Protein AF-A0A497LY32-F1 (afdb_monomer)

Radius of gyration: 13.32 Å; Cα contacts (8 Å, |Δi|>4): 63; chains: 1; bounding box: 32×24×34 Å

Mean predicted aligned error: 5.68 Å

Nearest PDB structures (foldseek):
  5ndy-assembly1_D  TM=8.737E-01  e=9.145E-05  Methanothermobacter thermautotrophicus str. Delta H
  4mm1-assembly2_A  TM=8.690E-01  e=9.145E-05  Methanothermobacter thermautotrophicus str. Delta H
  5ndy-assembly1_A  TM=8.799E-01  e=1.931E-04  Methanothermobacter thermautotrophicus str. Delta H
  5ndy-assembly1_E  TM=8.545E-01  e=2.067E-04  Methanothermobacter thermautotrophicus str. Delta H
  4jej-assembly1_A-2  TM=7.073E-01  e=8.734E-02  Flavobacterium johnsoniae UW101

Secondary structure (DSSP, 8-state):
---HHHHHHHHHHHHHSS--EEEE-TTT--HHHHHHHHHHHHHTT-SEEEE--SS---HHHHHHHH--

pLDDT: mean 85.89, std 13.41, range [47.22, 97.94]

Foldseek 3Di:
DDDPVRVQLVVCCVVPVDAAEAEDELVVDALVRLVVVVVVCVVVRHSYYHYHDPDDCDVVSVCRNPVD

Structure (mmCIF, N/CA/C/O backbone):
data_AF-A0A497LY32-F1
#
_entry.id   AF-A0A497LY32-F1
#
loop_
_atom_site.group_PDB
_atom_site.id
_atom_site.type_symbol
_atom_site.label_atom_id
_atom_site.label_alt_id
_atom_site.label_comp_id
_atom_site.label_asym_id
_atom_site.label_entity_id
_atom_site.label_seq_id
_atom_site.pdbx_PDB_ins_code
_atom_site.Cartn_x
_atom_site.Cartn_y
_atom_site.Cartn_z
_atom_site.occupancy
_atom_site.B_iso_or_equiv
_atom_site.auth_seq_id
_atom_site.auth_comp_id
_atom_site.auth_asym_id
_atom_site.auth_atom_id
_atom_site.pdbx_PDB_model_num
ATOM 1 N N . MET A 1 1 ? 3.104 -12.585 20.242 1.00 84.25 1 MET A N 1
ATOM 2 C CA . MET A 1 1 ? 2.989 -11.142 20.556 1.00 84.25 1 MET A CA 1
ATOM 3 C C . MET A 1 1 ? 2.648 -10.428 19.257 1.00 84.25 1 MET A C 1
ATOM 5 O O . MET A 1 1 ? 3.345 -10.684 18.287 1.00 84.25 1 MET A O 1
ATOM 9 N N . ILE A 1 2 ? 1.587 -9.616 19.202 1.00 88.88 2 ILE A N 1
ATOM 10 C CA . ILE A 1 2 ? 1.180 -8.949 17.949 1.00 88.88 2 ILE A CA 1
ATOM 11 C C . ILE A 1 2 ? 2.144 -7.814 17.576 1.00 88.88 2 ILE A C 1
ATOM 13 O O . ILE A 1 2 ? 2.538 -7.016 18.436 1.00 88.88 2 ILE A O 1
ATOM 17 N N . GLY A 1 3 ? 2.534 -7.757 16.301 1.00 95.94 3 GLY A N 1
ATOM 18 C CA . GLY A 1 3 ? 3.485 -6.771 15.774 1.00 95.94 3 GLY A CA 1
ATOM 19 C C . GLY A 1 3 ? 2.886 -5.368 15.608 1.00 95.94 3 GLY A C 1
ATOM 20 O O . GLY A 1 3 ? 1.675 -5.177 15.702 1.00 95.94 3 GLY A O 1
ATOM 21 N N . LYS A 1 4 ? 3.731 -4.362 15.325 1.00 96.38 4 LYS A N 1
ATOM 22 C CA . LYS A 1 4 ? 3.280 -2.968 15.101 1.00 96.38 4 LYS A CA 1
ATOM 23 C C . LYS A 1 4 ? 2.293 -2.860 13.929 1.00 96.38 4 LYS A C 1
ATOM 25 O O . LYS A 1 4 ? 1.267 -2.202 14.062 1.00 96.38 4 LYS A O 1
ATOM 30 N N . VAL A 1 5 ? 2.593 -3.536 12.817 1.00 94.81 5 VAL A N 1
ATOM 31 C CA . VAL A 1 5 ? 1.758 -3.537 11.602 1.00 94.81 5 VAL A CA 1
ATOM 32 C C . VAL A 1 5 ? 0.427 -4.235 11.858 1.00 94.81 5 VAL A C 1
ATOM 34 O O . VAL A 1 5 ? -0.625 -3.662 11.603 1.00 94.81 5 VAL A O 1
ATOM 37 N N . GLU A 1 6 ? 0.463 -5.438 12.430 1.00 95.88 6 GLU A N 1
ATOM 38 C CA . GLU A 1 6 ? -0.742 -6.200 12.770 1.00 95.88 6 GLU A CA 1
ATOM 39 C C . GLU A 1 6 ? -1.668 -5.402 13.697 1.00 95.88 6 GLU A C 1
ATOM 41 O O . GLU A 1 6 ? -2.861 -5.279 13.433 1.00 95.88 6 GLU A O 1
ATOM 46 N N . ARG A 1 7 ? -1.108 -4.769 14.736 1.00 97.75 7 ARG A N 1
ATOM 47 C CA . ARG A 1 7 ? -1.864 -3.898 15.642 1.00 97.75 7 ARG A CA 1
ATOM 48 C C . ARG A 1 7 ? -2.518 -2.724 14.912 1.00 97.75 7 ARG A C 1
ATOM 50 O O . ARG A 1 7 ? -3.671 -2.417 15.196 1.00 97.75 7 ARG A O 1
ATOM 57 N N . TYR A 1 8 ? -1.806 -2.076 13.990 1.00 97.44 8 TYR A N 1
ATOM 58 C CA . TYR A 1 8 ? -2.358 -0.987 13.181 1.00 97.44 8 TYR A CA 1
ATOM 59 C C . TYR A 1 8 ? -3.541 -1.462 12.327 1.00 97.44 8 TYR A C 1
ATOM 61 O O . TYR A 1 8 ? -4.611 -0.858 12.381 1.00 97.44 8 TYR A O 1
ATOM 69 N N . LEU A 1 9 ? -3.376 -2.570 11.597 1.00 97.00 9 LEU A N 1
ATOM 70 C CA . LEU A 1 9 ? -4.422 -3.117 10.730 1.00 97.00 9 LEU A CA 1
ATOM 71 C C . LEU A 1 9 ? -5.663 -3.525 11.534 1.00 97.00 9 LEU A C 1
ATOM 73 O O . LEU A 1 9 ? -6.776 -3.160 11.164 1.00 97.00 9 LEU A O 1
ATOM 77 N N . LEU A 1 10 ? -5.478 -4.209 12.668 1.00 97.25 10 LEU A N 1
ATOM 78 C CA . LEU A 1 10 ? -6.577 -4.597 13.556 1.00 97.25 10 LEU A CA 1
ATOM 79 C C . LEU A 1 10 ? -7.325 -3.384 14.123 1.00 97.25 10 LEU A C 1
ATOM 81 O O . LEU A 1 10 ? -8.552 -3.415 14.212 1.00 97.25 10 LEU A O 1
ATOM 85 N N . ASN A 1 11 ? -6.612 -2.312 14.480 1.00 97.75 11 ASN A N 1
ATOM 86 C CA . ASN A 1 11 ? -7.244 -1.075 14.938 1.00 97.75 11 ASN A CA 1
ATOM 87 C C . ASN A 1 11 ? -8.047 -0.406 13.813 1.00 97.75 11 ASN A C 1
ATOM 89 O O . ASN A 1 11 ? -9.197 -0.039 14.035 1.00 97.75 11 ASN A O 1
ATOM 93 N N . GLN A 1 12 ? -7.496 -0.310 12.598 1.00 97.69 12 GLN A N 1
ATOM 94 C CA . GLN A 1 12 ? -8.216 0.274 11.461 1.00 97.69 12 GLN A CA 1
ATOM 95 C C . GLN A 1 12 ? -9.459 -0.539 11.072 1.00 97.69 12 GLN A C 1
ATOM 97 O O . GLN A 1 12 ? -10.500 0.049 10.787 1.00 97.69 12 GLN A O 1
ATOM 102 N N . ILE A 1 13 ? -9.391 -1.875 11.118 1.00 97.69 13 ILE A N 1
ATOM 103 C CA . ILE A 1 13 ? -10.559 -2.748 10.906 1.00 97.69 13 ILE A CA 1
ATOM 104 C C . ILE A 1 13 ? -11.610 -2.511 11.991 1.00 97.69 13 ILE A C 1
ATOM 106 O O . ILE A 1 13 ? -12.790 -2.384 11.679 1.00 97.69 13 ILE A O 1
ATOM 110 N N . ARG A 1 14 ? -11.199 -2.407 13.260 1.00 97.94 14 ARG A N 1
ATOM 111 C CA . ARG A 1 14 ? -12.121 -2.153 14.374 1.00 97.94 14 ARG A CA 1
ATOM 112 C C . ARG A 1 14 ? -12.843 -0.809 14.239 1.00 97.94 14 ARG A C 1
ATOM 114 O O . ARG A 1 14 ? -14.023 -0.735 14.555 1.00 97.94 14 ARG A O 1
ATOM 121 N N . GLU A 1 15 ? -12.146 0.230 13.787 1.00 97.06 15 GLU A N 1
ATOM 122 C CA . GLU A 1 15 ? -12.700 1.582 13.626 1.00 97.06 15 GLU A CA 1
ATOM 123 C C . GLU A 1 15 ? -13.604 1.714 12.392 1.00 97.06 15 GLU A C 1
ATOM 125 O O . GLU A 1 15 ? -14.609 2.418 12.442 1.00 97.06 15 GLU A O 1
ATOM 130 N N . ARG A 1 16 ? -13.254 1.052 11.280 1.00 95.25 16 ARG A N 1
ATOM 131 C CA . ARG A 1 16 ? -13.904 1.247 9.969 1.00 95.25 16 ARG A CA 1
ATOM 132 C C . ARG A 1 16 ? -14.805 0.086 9.534 1.00 95.25 16 ARG A C 1
ATOM 134 O O . ARG A 1 16 ? -15.448 0.171 8.493 1.00 95.25 16 ARG A O 1
ATOM 141 N N . GLY A 1 17 ? -14.827 -1.016 10.282 1.00 97.25 17 GLY A N 1
ATOM 142 C CA . GLY A 1 17 ? -15.512 -2.270 9.942 1.00 97.25 17 GLY A CA 1
ATOM 143 C C . GLY A 1 17 ? -14.754 -3.115 8.913 1.00 97.25 17 GLY A C 1
ATOM 144 O O . GLY A 1 17 ? -14.566 -4.313 9.109 1.00 97.25 17 GLY A O 1
ATOM 145 N N . ALA A 1 18 ? -14.262 -2.489 7.844 1.00 96.12 18 ALA A N 1
ATOM 146 C CA . ALA A 1 18 ? -13.390 -3.101 6.849 1.00 96.12 18 ALA A CA 1
ATOM 147 C C . ALA A 1 18 ? -12.324 -2.104 6.384 1.00 96.12 18 ALA A C 1
ATOM 149 O O . ALA A 1 18 ? -12.512 -0.888 6.449 1.00 96.12 18 ALA A O 1
ATOM 150 N N . ILE A 1 19 ? -11.200 -2.623 5.893 1.00 97.25 19 ILE A N 1
ATOM 151 C CA . ILE A 1 19 ? -10.138 -1.809 5.302 1.00 97.25 19 ILE A CA 1
ATOM 152 C C . ILE A 1 19 ? -9.830 -2.283 3.891 1.00 97.25 19 ILE A C 1
ATOM 154 O O . ILE A 1 19 ? -9.854 -3.477 3.602 1.00 97.25 19 ILE A O 1
ATOM 158 N N . HIS A 1 20 ? -9.497 -1.330 3.032 1.00 97.44 20 HIS A N 1
ATOM 159 C CA . HIS A 1 20 ? -8.902 -1.601 1.736 1.00 97.44 20 HIS A CA 1
ATOM 160 C C . HIS A 1 20 ? -7.380 -1.535 1.858 1.00 97.44 20 HIS A C 1
ATOM 162 O O . HIS A 1 20 ? -6.844 -0.624 2.495 1.00 97.44 20 HIS A O 1
ATOM 168 N N . ILE A 1 21 ? -6.683 -2.481 1.237 1.00 96.25 21 ILE A N 1
ATOM 169 C CA . ILE A 1 21 ? -5.225 -2.488 1.147 1.00 96.25 21 ILE A CA 1
ATOM 170 C C . ILE A 1 21 ? -4.853 -2.674 -0.319 1.00 96.25 21 ILE A C 1
ATOM 172 O O . ILE A 1 21 ? -5.333 -3.596 -0.972 1.00 96.25 21 ILE A O 1
ATOM 176 N N . THR A 1 22 ? -3.992 -1.798 -0.831 1.00 95.06 22 THR A N 1
ATOM 177 C CA . THR A 1 22 ? -3.570 -1.833 -2.236 1.00 95.06 22 THR A CA 1
ATOM 178 C C . THR A 1 22 ? -2.298 -2.655 -2.365 1.00 95.06 22 THR A C 1
ATOM 180 O O . THR A 1 22 ? -1.311 -2.335 -1.708 1.00 95.06 22 THR A O 1
ATOM 183 N N . LEU A 1 23 ? -2.301 -3.682 -3.216 1.00 92.12 23 LEU A N 1
ATOM 184 C CA . LEU A 1 23 ? -1.107 -4.458 -3.551 1.00 92.12 23 LEU A CA 1
ATOM 185 C C . LEU A 1 23 ? -0.445 -3.891 -4.812 1.00 92.12 23 LEU A C 1
ATOM 187 O O . LEU A 1 23 ? -1.085 -3.791 -5.857 1.00 92.12 23 LEU A O 1
ATOM 191 N N . VAL A 1 24 ? 0.836 -3.546 -4.715 1.00 90.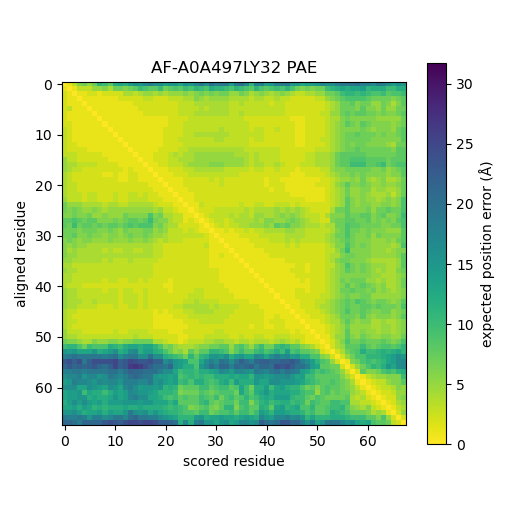00 24 VAL A N 1
ATOM 192 C CA . VAL A 1 24 ? 1.675 -3.132 -5.842 1.00 90.00 24 VAL A CA 1
ATOM 193 C C . VAL A 1 24 ? 2.689 -4.233 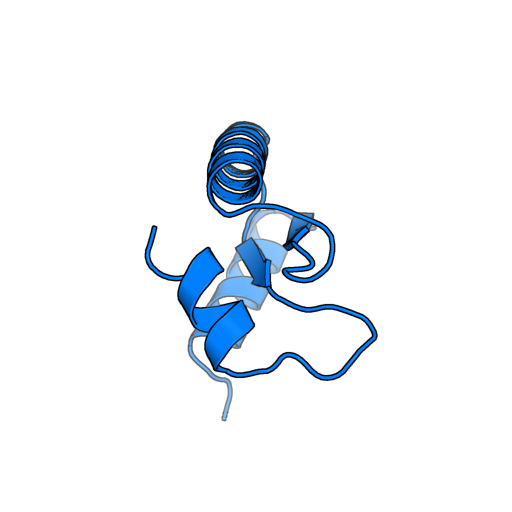-6.120 1.00 90.00 24 VAL A C 1
ATOM 195 O O . VAL A 1 24 ? 3.547 -4.525 -5.284 1.00 90.00 24 VAL A O 1
ATOM 198 N N . ASP A 1 25 ? 2.595 -4.822 -7.309 1.00 88.38 25 ASP A N 1
ATOM 199 C CA . ASP A 1 25 ? 3.554 -5.814 -7.784 1.00 88.38 25 ASP A CA 1
ATOM 200 C C . ASP A 1 25 ? 4.752 -5.112 -8.451 1.00 88.38 25 ASP A C 1
ATOM 202 O O . ASP A 1 25 ? 4.588 -4.527 -9.530 1.00 88.38 25 ASP A O 1
ATOM 206 N N . PRO A 1 26 ? 5.956 -5.150 -7.843 1.00 82.94 26 PRO A N 1
ATOM 207 C CA . PRO A 1 26 ? 7.137 -4.476 -8.377 1.00 82.94 26 PRO A CA 1
ATOM 208 C C . PRO A 1 26 ? 7.598 -5.040 -9.731 1.00 82.94 26 PRO A C 1
ATOM 210 O O . PRO A 1 26 ? 8.319 -4.352 -10.447 1.00 82.94 26 PRO A O 1
ATOM 213 N N . GLU A 1 27 ? 7.189 -6.256 -10.117 1.00 82.69 27 GLU A N 1
ATOM 214 C CA . GLU A 1 27 ? 7.521 -6.832 -11.430 1.00 82.69 27 GLU A CA 1
ATOM 215 C C . GLU A 1 27 ? 6.646 -6.274 -12.560 1.00 82.69 27 GLU A C 1
ATOM 217 O O . GLU A 1 27 ? 6.985 -6.397 -13.738 1.00 82.69 27 GLU A O 1
ATOM 222 N N . LYS A 1 28 ? 5.503 -5.669 -12.222 1.00 82.56 28 LYS A N 1
ATOM 223 C CA . LYS A 1 28 ? 4.500 -5.211 -13.195 1.00 82.56 28 LYS A CA 1
ATOM 224 C C . LYS A 1 28 ? 4.490 -3.702 -13.400 1.00 82.56 28 LYS A C 1
ATOM 226 O O . LYS A 1 28 ? 3.784 -3.219 -14.283 1.00 82.56 28 LYS A O 1
ATOM 231 N N . VAL A 1 29 ? 5.245 -2.950 -12.602 1.00 83.44 29 VAL A N 1
ATOM 232 C CA . VAL A 1 29 ? 5.180 -1.485 -12.570 1.00 83.44 29 VAL A CA 1
ATOM 233 C C . VAL A 1 29 ? 6.565 -0.848 -12.503 1.00 83.44 29 VAL A C 1
ATOM 235 O O . VAL A 1 29 ? 7.492 -1.369 -11.892 1.00 83.44 29 VAL A O 1
ATOM 238 N N . THR A 1 30 ? 6.710 0.322 -13.122 1.00 85.81 30 THR A N 1
ATOM 239 C CA . THR A 1 30 ? 7.903 1.168 -12.962 1.00 85.81 30 THR A CA 1
ATOM 240 C C . THR A 1 30 ? 7.804 1.996 -11.677 1.00 85.81 30 THR A C 1
ATOM 242 O O . THR A 1 30 ? 6.703 2.223 -11.177 1.00 85.81 30 THR A O 1
ATOM 245 N N . SER A 1 31 ? 8.919 2.527 -11.159 1.00 82.38 31 SER A N 1
ATOM 246 C CA . SER A 1 31 ? 8.914 3.363 -9.941 1.00 82.38 31 SER A CA 1
ATOM 247 C C . SER A 1 31 ? 8.002 4.595 -10.052 1.00 82.38 31 SER A C 1
ATOM 249 O O . SER A 1 31 ? 7.294 4.933 -9.106 1.00 82.38 31 SER A O 1
ATOM 251 N N . ALA A 1 32 ? 7.953 5.243 -11.222 1.00 87.06 32 ALA A N 1
ATOM 252 C CA . ALA A 1 32 ? 7.061 6.381 -11.458 1.00 87.06 32 ALA A CA 1
ATOM 253 C C . ALA A 1 32 ? 5.579 5.964 -11.460 1.00 87.06 32 ALA A C 1
ATOM 255 O O . ALA A 1 32 ? 4.735 6.654 -10.887 1.00 87.06 32 ALA A O 1
ATOM 256 N N . ALA A 1 33 ? 5.262 4.812 -12.064 1.00 88.06 33 ALA A N 1
ATOM 257 C CA . ALA A 1 33 ? 3.911 4.261 -12.042 1.00 88.06 33 ALA A CA 1
ATOM 258 C C . ALA A 1 33 ? 3.498 3.849 -10.621 1.00 88.06 33 ALA A C 1
ATOM 260 O O . ALA A 1 33 ? 2.394 4.181 -10.198 1.00 88.06 33 ALA A O 1
ATOM 261 N N . ALA A 1 34 ? 4.396 3.213 -9.863 1.00 88.19 34 ALA A N 1
ATOM 262 C CA . ALA A 1 34 ? 4.182 2.878 -8.458 1.00 88.19 34 ALA A CA 1
ATOM 263 C C . ALA A 1 34 ? 3.859 4.121 -7.621 1.00 88.19 34 ALA A C 1
ATOM 265 O O . ALA A 1 34 ? 2.871 4.123 -6.895 1.00 88.19 34 ALA A O 1
ATOM 266 N N . SER A 1 35 ? 4.637 5.199 -7.770 1.00 89.31 35 SER A N 1
ATOM 267 C CA . SER A 1 35 ? 4.405 6.460 -7.054 1.00 89.31 35 SER A CA 1
ATOM 268 C C . SER A 1 35 ? 3.012 7.029 -7.328 1.00 89.31 35 SER A C 1
ATOM 270 O O . SER A 1 35 ? 2.290 7.401 -6.400 1.00 89.31 35 SER A O 1
ATOM 272 N N . LYS A 1 36 ? 2.592 7.020 -8.599 1.00 92.44 36 LYS A N 1
ATOM 273 C CA . LYS A 1 36 ? 1.253 7.468 -8.988 1.00 92.44 36 LYS A CA 1
ATOM 274 C C . LYS A 1 36 ? 0.158 6.582 -8.385 1.00 92.44 36 LYS A C 1
ATOM 276 O O . LYS A 1 36 ? -0.762 7.109 -7.771 1.00 92.44 36 LYS A O 1
ATOM 281 N N . ILE A 1 37 ? 0.291 5.258 -8.500 1.00 91.94 37 ILE A N 1
ATOM 282 C CA . ILE A 1 37 ? -0.660 4.286 -7.934 1.00 91.94 37 ILE A CA 1
ATOM 283 C C . ILE A 1 37 ? -0.798 4.487 -6.424 1.00 91.94 37 ILE A C 1
ATOM 285 O O . ILE A 1 37 ? -1.913 4.537 -5.915 1.00 91.94 37 ILE A O 1
ATOM 289 N N . VAL A 1 38 ? 0.316 4.649 -5.708 1.00 92.00 38 VAL A N 1
ATOM 290 C CA . VAL A 1 38 ? 0.315 4.889 -4.260 1.00 92.00 38 VAL A CA 1
ATOM 291 C C . VAL A 1 38 ? -0.374 6.212 -3.923 1.00 92.00 38 VAL A C 1
ATOM 293 O O . VAL A 1 38 ? -1.222 6.239 -3.034 1.00 92.00 38 VAL A O 1
ATOM 296 N N . SER A 1 39 ? -0.068 7.294 -4.647 1.00 94.00 39 SER A N 1
ATOM 297 C CA . SER A 1 39 ? -0.717 8.595 -4.440 1.00 94.00 39 SER A CA 1
ATOM 298 C C . SER A 1 39 ? -2.234 8.511 -4.628 1.00 94.00 39 SER A C 1
ATOM 300 O O . SER A 1 39 ? -2.996 8.996 -3.789 1.00 94.00 39 SER A O 1
ATOM 302 N N . ASP A 1 40 ? -2.678 7.857 -5.699 1.00 96.12 40 ASP A N 1
ATOM 303 C CA . ASP A 1 40 ? -4.096 7.717 -6.024 1.00 96.12 40 ASP A CA 1
ATOM 304 C C . ASP A 1 40 ? -4.811 6.777 -5.037 1.00 96.12 40 ASP A C 1
ATOM 306 O O . ASP A 1 40 ? -5.930 7.063 -4.603 1.00 96.12 40 ASP A O 1
ATOM 310 N N . ALA A 1 41 ? -4.149 5.706 -4.592 1.00 95.31 41 ALA A N 1
ATOM 311 C CA . ALA A 1 41 ? -4.675 4.785 -3.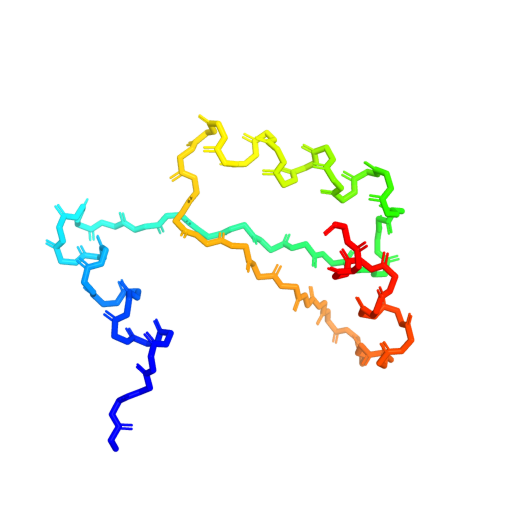587 1.00 95.31 41 ALA A CA 1
ATOM 312 C C . ALA A 1 41 ? -4.841 5.448 -2.209 1.00 95.31 41 ALA A C 1
ATOM 314 O O . ALA A 1 41 ? -5.855 5.231 -1.540 1.00 95.31 41 ALA A O 1
ATOM 315 N N . ILE A 1 42 ? -3.889 6.295 -1.795 1.00 93.69 42 ILE A N 1
ATOM 316 C CA . ILE A 1 42 ? -3.984 7.084 -0.556 1.00 93.69 42 ILE A CA 1
ATOM 317 C C . ILE A 1 42 ? -5.172 8.047 -0.630 1.00 93.69 42 ILE A C 1
ATOM 319 O O . ILE A 1 42 ? -5.987 8.080 0.292 1.00 93.69 42 ILE A O 1
ATOM 323 N N . LYS A 1 43 ? -5.322 8.785 -1.739 1.00 96.50 43 LYS A N 1
ATOM 324 C CA . LYS A 1 43 ? -6.471 9.689 -1.953 1.00 96.50 43 LYS A CA 1
ATOM 325 C C . LYS A 1 43 ? -7.808 8.947 -1.946 1.00 96.50 43 LYS A C 1
ATOM 327 O O . LYS A 1 43 ? -8.808 9.504 -1.509 1.00 96.50 43 LYS A O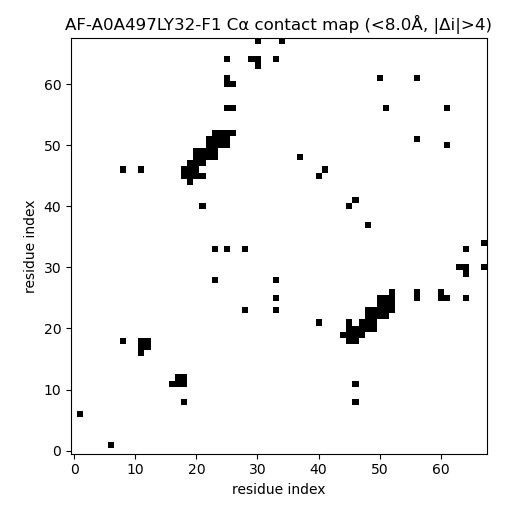 1
ATOM 332 N N . SER A 1 44 ? -7.809 7.694 -2.395 1.00 95.75 44 SER A N 1
ATOM 333 C CA . SER A 1 44 ? -8.989 6.822 -2.419 1.00 95.75 44 SER A CA 1
ATOM 334 C C . SER A 1 44 ? -9.283 6.147 -1.071 1.00 95.75 44 SER A C 1
ATOM 336 O O . SER A 1 44 ? -10.261 5.413 -0.955 1.00 95.75 44 SER A O 1
ATOM 338 N N . GLY A 1 45 ? -8.463 6.385 -0.040 1.00 94.69 45 GLY A N 1
ATOM 339 C CA . GLY A 1 45 ? -8.711 5.904 1.320 1.00 94.69 45 GLY A CA 1
ATOM 340 C C . GLY A 1 45 ? -8.189 4.498 1.625 1.00 94.69 45 GLY A C 1
ATOM 341 O O . GLY A 1 45 ? -8.680 3.865 2.561 1.00 94.69 45 GLY A O 1
ATOM 342 N N . THR A 1 46 ? -7.200 3.994 0.875 1.00 96.00 46 THR A N 1
ATOM 343 C CA . THR A 1 46 ? -6.504 2.749 1.245 1.00 96.00 46 THR A CA 1
ATOM 344 C C . THR A 1 46 ? -5.867 2.890 2.635 1.00 96.00 46 THR A C 1
ATOM 346 O O . THR A 1 46 ? -5.256 3.910 2.946 1.00 96.00 46 THR A O 1
ATOM 349 N N . ALA A 1 47 ? -5.988 1.868 3.482 1.00 96.31 47 ALA A N 1
ATOM 350 C CA . ALA A 1 47 ? -5.419 1.878 4.833 1.00 96.31 47 ALA A CA 1
ATOM 351 C C . ALA A 1 47 ? -3.921 1.547 4.834 1.00 96.31 47 ALA A C 1
ATOM 353 O O . ALA A 1 47 ? -3.175 1.984 5.703 1.00 96.31 47 ALA A O 1
ATOM 354 N N . ALA A 1 48 ? -3.477 0.755 3.861 1.00 95.00 48 ALA A N 1
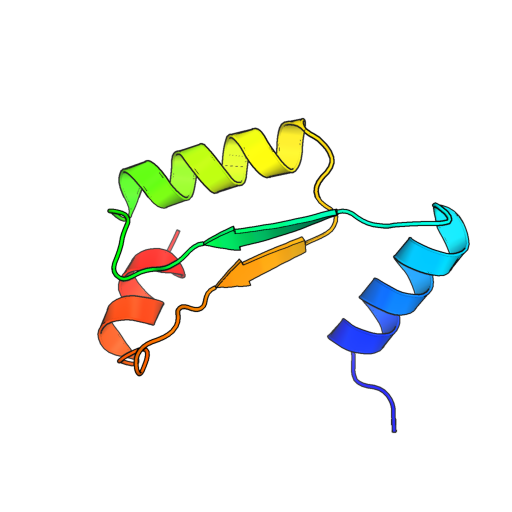ATOM 355 C CA . ALA A 1 48 ? -2.078 0.404 3.684 1.00 95.00 48 ALA A CA 1
ATOM 356 C C . ALA A 1 48 ? -1.757 0.154 2.206 1.00 95.00 48 ALA A C 1
ATOM 358 O O . ALA A 1 48 ? -2.656 -0.052 1.378 1.00 95.00 48 ALA A O 1
ATOM 359 N N . ILE A 1 49 ? -0.458 0.152 1.909 1.00 93.88 49 ILE A N 1
ATOM 360 C CA . ILE A 1 49 ? 0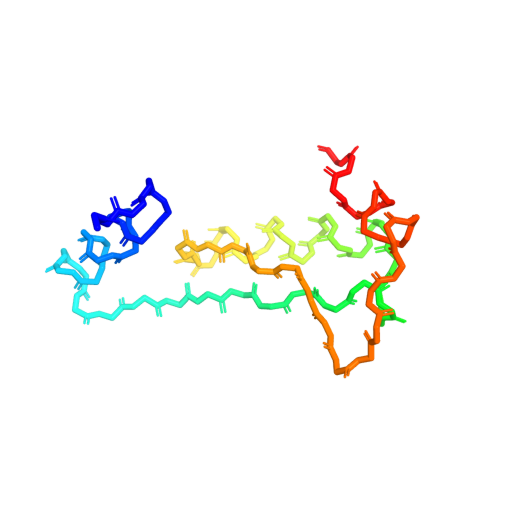.122 -0.324 0.656 1.00 93.88 49 ILE A CA 1
ATOM 361 C C . ILE A 1 49 ? 0.921 -1.587 0.972 1.00 93.88 49 ILE A C 1
ATOM 363 O O . ILE A 1 49 ? 1.772 -1.586 1.861 1.00 93.88 49 ILE A O 1
ATOM 367 N N . MET A 1 50 ? 0.651 -2.659 0.243 1.00 91.94 50 MET 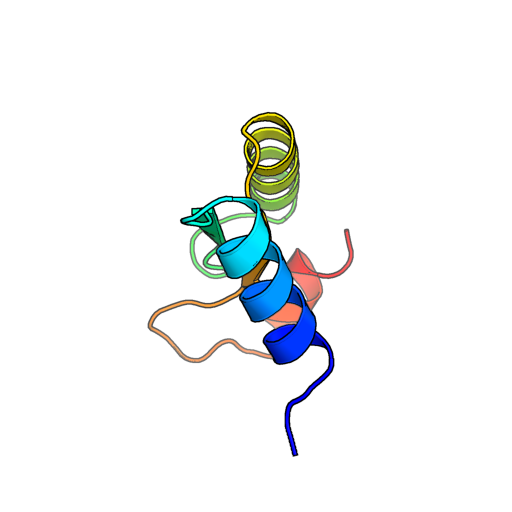A N 1
ATOM 368 C CA . MET A 1 50 ? 1.446 -3.878 0.241 1.00 91.94 50 MET A CA 1
ATOM 369 C C . MET A 1 50 ? 2.324 -3.886 -1.002 1.00 91.94 50 MET A C 1
ATOM 371 O O . MET A 1 50 ? 1.851 -3.568 -2.090 1.00 91.94 50 MET A O 1
ATOM 375 N N . ILE A 1 51 ? 3.586 -4.276 -0.848 1.00 87.81 51 ILE A N 1
ATOM 376 C CA . ILE A 1 51 ? 4.493 -4.497 -1.973 1.00 87.81 51 ILE A CA 1
ATOM 377 C C . ILE A 1 51 ? 4.764 -5.994 -2.067 1.00 87.81 51 ILE A C 1
ATOM 379 O O . ILE A 1 51 ? 5.242 -6.596 -1.106 1.00 87.81 51 ILE A O 1
ATOM 383 N N . GLY A 1 52 ? 4.435 -6.600 -3.201 1.00 84.69 52 GLY A N 1
ATOM 384 C CA . GLY A 1 52 ? 4.594 -8.037 -3.400 1.00 84.69 52 GLY A CA 1
ATOM 385 C C . GLY A 1 52 ? 3.942 -8.520 -4.689 1.00 84.69 52 GLY A C 1
ATOM 386 O O . GLY A 1 52 ? 3.055 -7.862 -5.223 1.00 84.69 52 GLY A O 1
ATOM 387 N N . GLY A 1 53 ? 4.385 -9.678 -5.170 1.00 80.25 53 GLY A N 1
ATOM 388 C CA . GLY A 1 53 ? 3.892 -10.328 -6.383 1.00 80.25 53 GLY A CA 1
ATOM 389 C C . GLY A 1 53 ? 3.843 -11.847 -6.213 1.00 80.25 53 GLY A C 1
ATOM 390 O O . GL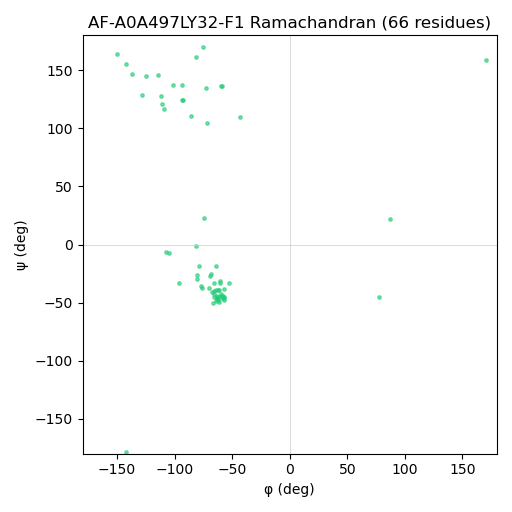Y A 1 53 ? 4.160 -12.377 -5.147 1.00 80.25 53 GLY 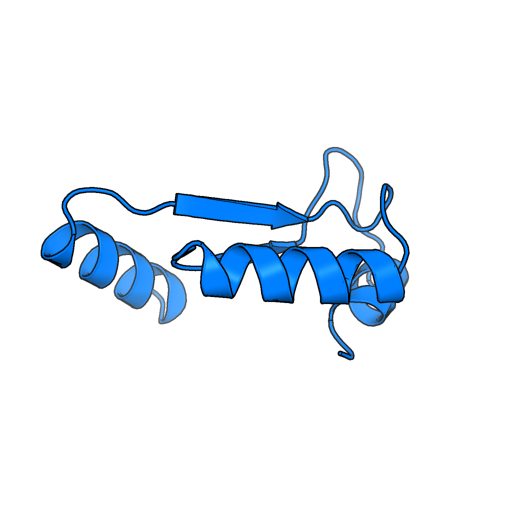A O 1
ATOM 391 N N . SER A 1 54 ? 3.443 -12.558 -7.268 1.00 72.62 54 SER A N 1
ATOM 392 C CA . SER A 1 54 ? 3.412 -14.031 -7.291 1.00 72.62 54 SER A CA 1
ATOM 393 C C . SER A 1 54 ? 4.802 -14.668 -7.284 1.00 72.62 54 SER A C 1
ATOM 395 O O . SER A 1 54 ? 4.966 -15.812 -6.864 1.00 72.62 54 SER A O 1
ATOM 397 N N . THR A 1 55 ? 5.789 -13.941 -7.798 1.00 63.66 55 THR A N 1
ATOM 398 C CA . THR A 1 55 ? 7.137 -14.422 -8.090 1.00 63.66 55 THR A CA 1
ATOM 399 C C . THR A 1 55 ? 8.146 -13.717 -7.195 1.00 63.66 55 THR A C 1
ATOM 401 O O . THR A 1 55 ? 7.951 -12.579 -6.775 1.00 63.66 55 THR A O 1
ATOM 404 N N . PHE A 1 56 ? 9.188 -14.463 -6.829 1.00 56.50 56 PHE A N 1
ATOM 405 C CA . PHE A 1 56 ? 10.210 -14.105 -5.851 1.00 56.50 56 PHE A CA 1
ATOM 406 C C . PHE A 1 56 ? 10.677 -12.649 -6.011 1.00 56.50 56 PHE A C 1
ATOM 408 O O . PHE A 1 56 ? 11.362 -12.308 -6.973 1.00 56.50 56 PHE A O 1
ATOM 415 N N . VAL A 1 57 ? 10.322 -11.783 -5.059 1.00 58.94 57 VAL A N 1
ATOM 416 C CA . VAL A 1 57 ? 10.717 -10.374 -5.105 1.00 58.94 57 VAL A CA 1
ATOM 417 C C . VAL A 1 57 ? 12.213 -10.300 -4.809 1.00 58.94 57 VAL A C 1
ATOM 419 O O . VAL A 1 57 ? 12.632 -10.470 -3.663 1.00 58.94 57 VAL A O 1
ATOM 422 N N . SER A 1 58 ? 13.046 -10.070 -5.828 1.00 62.34 58 SER A N 1
ATOM 423 C CA . SER A 1 58 ? 14.449 -9.746 -5.569 1.00 62.34 58 SER A CA 1
ATOM 424 C C . SER A 1 58 ? 14.501 -8.471 -4.722 1.00 62.34 58 SER A C 1
ATOM 426 O O . SER A 1 58 ? 13.783 -7.502 -4.986 1.00 62.34 58 SER A O 1
ATOM 428 N N . THR A 1 59 ? 15.357 -8.443 -3.701 1.00 62.84 59 THR A N 1
ATOM 429 C CA . THR A 1 59 ? 15.544 -7.263 -2.835 1.00 62.84 59 THR A CA 1
ATOM 430 C C . THR A 1 59 ? 15.842 -5.999 -3.649 1.00 62.84 59 THR A C 1
ATOM 432 O O . THR A 1 59 ? 15.356 -4.920 -3.330 1.00 62.84 59 THR A O 1
ATOM 435 N N . SER A 1 60 ? 16.537 -6.147 -4.780 1.00 63.34 60 SER A N 1
ATOM 436 C CA . SER A 1 60 ? 16.820 -5.075 -5.738 1.00 63.34 60 SER A CA 1
ATOM 437 C C . SER A 1 60 ? 15.585 -4.508 -6.452 1.00 63.34 60 SER A C 1
ATOM 439 O O . SER A 1 60 ? 15.563 -3.318 -6.766 1.00 63.34 60 SER A O 1
ATOM 441 N N . ASN A 1 61 ? 14.563 -5.324 -6.725 1.00 61.50 61 ASN A N 1
ATOM 442 C CA . ASN A 1 61 ? 13.303 -4.863 -7.314 1.00 61.50 61 ASN A CA 1
ATOM 443 C C . ASN A 1 61 ? 12.430 -4.177 -6.260 1.00 61.50 61 ASN A C 1
ATOM 445 O O . ASN A 1 61 ? 11.795 -3.165 -6.553 1.00 61.50 61 ASN A O 1
ATOM 449 N N . LEU A 1 62 ? 12.472 -4.671 -5.022 1.00 65.88 62 LEU A N 1
ATOM 450 C CA . LEU A 1 62 ? 11.808 -4.047 -3.883 1.00 65.88 62 LEU A CA 1
ATOM 451 C C . LEU A 1 62 ? 12.380 -2.648 -3.591 1.00 65.88 62 LEU A C 1
ATOM 453 O O . LEU A 1 62 ? 11.627 -1.681 -3.487 1.00 65.88 62 LEU A O 1
ATOM 457 N N . ASP A 1 63 ? 13.708 -2.513 -3.557 1.00 69.81 63 ASP A N 1
ATOM 458 C CA . ASP A 1 63 ? 14.395 -1.246 -3.276 1.00 69.81 63 ASP A CA 1
ATOM 459 C C . ASP A 1 63 ? 14.069 -0.143 -4.292 1.00 69.81 63 ASP A C 1
ATOM 461 O O . ASP A 1 63 ? 14.000 1.033 -3.933 1.00 69.81 63 ASP A O 1
ATOM 465 N N . LYS A 1 64 ? 13.844 -0.499 -5.562 1.00 66.19 64 LYS A N 1
ATOM 466 C CA . LYS A 1 64 ? 13.467 0.465 -6.611 1.00 66.19 64 LYS A CA 1
ATOM 467 C C . LYS A 1 64 ? 12.069 1.050 -6.416 1.00 66.19 64 LYS A C 1
ATOM 469 O O . LYS A 1 64 ? 11.803 2.136 -6.930 1.00 66.19 64 LYS A O 1
ATOM 474 N N . VAL A 1 65 ? 11.182 0.331 -5.731 1.00 64.12 65 VAL A N 1
ATOM 475 C CA . VAL A 1 65 ? 9.798 0.755 -5.475 1.00 64.12 65 VAL A CA 1
ATOM 476 C C . VAL A 1 65 ? 9.666 1.408 -4.098 1.00 64.12 65 VAL A C 1
ATOM 478 O O . VAL A 1 65 ? 8.890 2.346 -3.952 1.00 64.12 65 VAL A O 1
ATOM 481 N N . ILE A 1 66 ? 10.443 0.960 -3.105 1.00 66.94 66 ILE A N 1
ATOM 482 C CA . ILE A 1 66 ? 10.380 1.475 -1.728 1.00 66.94 66 ILE A CA 1
ATOM 483 C C . ILE A 1 66 ? 11.137 2.802 -1.543 1.00 66.94 66 ILE A C 1
ATOM 485 O O . ILE A 1 66 ? 10.758 3.575 -0.672 1.00 66.94 66 ILE A O 1
ATOM 489 N N . LYS A 1 67 ? 12.164 3.115 -2.349 1.00 58.97 67 LYS A N 1
ATOM 490 C CA . LYS A 1 67 ? 12.955 4.365 -2.227 1.00 58.97 67 LYS A CA 1
ATOM 491 C C . LYS A 1 67 ? 12.247 5.647 -2.718 1.00 58.97 67 LYS A C 1
ATOM 493 O O . LYS A 1 67 ? 12.932 6.599 -3.089 1.00 58.97 67 LYS A O 1
ATOM 498 N N . LEU A 1 68 ? 10.915 5.660 -2.760 1.00 47.22 68 LEU A N 1
ATOM 499 C CA . LEU A 1 68 ? 10.124 6.860 -3.060 1.00 47.22 68 LEU A CA 1
ATOM 500 C C . LEU A 1 68 ? 10.145 7.859 -1.899 1.00 47.22 68 LEU A C 1
ATOM 502 O O . LEU A 1 68 ? 10.038 7.413 -0.736 1.00 47.22 68 LEU A O 1
#

Sequence (68 aa):
MIGKVERYLLNQIRERGAIHITLVDPEKVTSAAASKIVSDAIKSGTAAIMIGGSTFVSTSNLDKVIKL

Solvent-accessible surface area (backbone atoms only — not comparable to full-atom values): 4209 Å² total; per-residue (Å²): 134,88,50,76,65,57,52,51,53,54,49,48,26,70,76,59,74,61,73,49,68,47,75,44,36,58,91,81,48,53,50,71,54,46,53,50,53,50,54,53,38,52,76,71,62,38,75,47,78,43,81,54,64,99,57,89,77,49,68,73,51,50,50,58,58,64,74,113